Protein AF-A0A6N4TFB9-F1 (afdb_monomer_lite)

Radius of gyration: 11.34 Å; chains: 1; bounding box: 29×22×28 Å

Secondary structure (DSSP, 8-state):
--HHHHHHHHHHHHHHB-GGGHHHHHHHHHHHHHS---HHHHHHHHHHHHTTB-HHHHHHHHHHHHHHH-------

Structure (mmCIF, N/CA/C/O backbone):
data_AF-A0A6N4TFB9-F1
#
_entry.id   AF-A0A6N4TFB9-F1
#
loop_
_atom_site.group_PDB
_atom_site.id
_atom_site.type_symbol
_atom_site.label_atom_id
_atom_site.label_alt_id
_atom_site.label_comp_id
_atom_site.label_asym_id
_atom_site.label_entity_id
_atom_site.label_seq_id
_atom_site.pdbx_PDB_ins_code
_atom_site.Cartn_x
_atom_site.Cartn_y
_atom_site.Cartn_z
_atom_site.occupancy
_atom_site.B_iso_or_equiv
_atom_site.auth_seq_id
_atom_site.auth_comp_id
_atom_site.auth_asym_id
_atom_site.auth_atom_id
_atom_site.pdbx_PDB_model_num
ATOM 1 N N . MET A 1 1 ? 7.914 -1.146 -13.584 1.00 73.19 1 MET A N 1
ATOM 2 C CA . MET A 1 1 ? 6.895 -0.128 -13.249 1.00 73.19 1 MET A CA 1
ATOM 3 C C . MET A 1 1 ? 7.582 1.222 -13.108 1.00 73.19 1 MET A C 1
ATOM 5 O O . MET A 1 1 ? 8.745 1.234 -12.725 1.00 73.19 1 MET A O 1
ATOM 9 N N . ASP A 1 2 ? 6.923 2.336 -13.429 1.00 83.88 2 ASP A N 1
ATOM 10 C CA . ASP A 1 2 ? 7.522 3.659 -13.208 1.00 83.88 2 ASP A CA 1
ATOM 11 C C . ASP A 1 2 ? 7.565 3.974 -11.701 1.00 83.88 2 ASP A C 1
ATOM 13 O O . ASP A 1 2 ? 6.525 4.106 -11.048 1.00 83.88 2 ASP A O 1
ATOM 17 N N . ARG A 1 3 ? 8.778 4.088 -11.149 1.00 84.50 3 ARG A N 1
ATOM 18 C CA . ARG A 1 3 ? 9.026 4.360 -9.727 1.00 84.50 3 ARG A CA 1
ATOM 19 C C . ARG A 1 3 ? 8.418 5.689 -9.268 1.00 84.50 3 ARG A C 1
ATOM 21 O O . ARG A 1 3 ? 7.911 5.765 -8.155 1.00 84.50 3 ARG A O 1
ATOM 28 N N . ARG A 1 4 ? 8.345 6.694 -10.147 1.00 88.25 4 ARG A N 1
ATOM 29 C CA . ARG A 1 4 ? 7.721 7.992 -9.831 1.00 88.25 4 ARG A CA 1
ATOM 30 C C . ARG A 1 4 ? 6.212 7.868 -9.645 1.00 88.25 4 ARG A C 1
ATOM 32 O O . ARG A 1 4 ? 5.626 8.577 -8.830 1.00 88.25 4 ARG A O 1
ATOM 39 N N . ILE A 1 5 ? 5.571 6.966 -10.395 1.00 88.38 5 ILE A N 1
ATOM 40 C CA . ILE A 1 5 ? 4.141 6.672 -10.225 1.00 88.38 5 ILE A CA 1
ATOM 41 C C . ILE A 1 5 ? 3.911 5.980 -8.876 1.00 88.38 5 ILE A C 1
ATOM 43 O O . ILE A 1 5 ? 2.964 6.338 -8.176 1.00 88.38 5 ILE A O 1
ATOM 47 N N . ALA A 1 6 ? 4.788 5.046 -8.495 1.00 89.19 6 ALA A N 1
ATOM 48 C CA . ALA A 1 6 ? 4.730 4.354 -7.207 1.00 89.19 6 ALA A CA 1
ATOM 49 C C . ALA A 1 6 ? 4.844 5.334 -6.028 1.00 89.19 6 ALA A C 1
ATOM 51 O O . ALA A 1 6 ? 3.953 5.387 -5.183 1.00 89.19 6 ALA A O 1
ATOM 52 N N . GLU A 1 7 ? 5.883 6.172 -6.026 1.00 90.81 7 GLU A N 1
ATOM 53 C CA . GLU A 1 7 ? 6.131 7.197 -5.003 1.00 90.81 7 GLU A CA 1
ATOM 54 C C . GLU A 1 7 ? 4.930 8.142 -4.839 1.00 90.81 7 GLU A C 1
ATOM 56 O O . GLU A 1 7 ? 4.433 8.354 -3.731 1.00 90.81 7 GLU A O 1
ATOM 61 N N . ALA A 1 8 ? 4.384 8.651 -5.949 1.00 91.56 8 ALA A N 1
ATOM 62 C CA . ALA A 1 8 ? 3.225 9.544 -5.918 1.00 91.56 8 ALA A CA 1
ATOM 63 C C . ALA A 1 8 ? 1.951 8.879 -5.363 1.00 91.56 8 ALA A C 1
ATOM 65 O O . ALA A 1 8 ? 1.084 9.562 -4.804 1.00 91.56 8 ALA A O 1
ATOM 66 N N . LEU A 1 9 ? 1.804 7.563 -5.540 1.00 92.38 9 LEU A N 1
ATOM 67 C CA . LEU A 1 9 ? 0.698 6.785 -4.982 1.00 92.38 9 LEU A CA 1
ATOM 68 C C . LEU A 1 9 ? 0.897 6.510 -3.490 1.00 92.38 9 LEU A C 1
ATOM 70 O O . LEU A 1 9 ? -0.056 6.645 -2.721 1.00 92.38 9 LEU A O 1
ATOM 74 N N . PHE A 1 10 ? 2.119 6.192 -3.068 1.00 93.06 10 PHE A N 1
ATOM 75 C CA . PHE A 1 10 ? 2.435 5.939 -1.665 1.00 93.06 10 PHE A CA 1
ATOM 76 C C . PHE A 1 10 ? 2.221 7.172 -0.786 1.00 93.06 10 PHE A C 1
ATOM 78 O O . PHE A 1 10 ? 1.533 7.069 0.228 1.00 93.06 10 PHE A O 1
ATOM 85 N N . VAL A 1 11 ? 2.647 8.357 -1.232 1.00 91.06 11 VAL A N 1
ATOM 86 C CA . VAL A 1 11 ? 2.382 9.621 -0.516 1.00 91.06 11 VAL A CA 1
ATOM 87 C C . VAL A 1 11 ? 0.877 9.859 -0.317 1.00 91.06 11 VAL A C 1
ATOM 89 O O . VAL A 1 11 ? 0.431 10.334 0.730 1.00 91.06 11 VAL A O 1
ATOM 92 N N . GLN A 1 12 ? 0.048 9.523 -1.310 1.00 90.38 12 GLN A N 1
ATOM 93 C CA . GLN A 1 12 ? -1.409 9.636 -1.174 1.00 90.38 12 GLN A CA 1
ATOM 94 C C . GLN A 1 12 ? -1.976 8.606 -0.193 1.00 90.38 12 GLN A C 1
ATOM 96 O O . GLN A 1 12 ? -2.867 8.937 0.596 1.00 90.38 12 GLN A O 1
ATOM 101 N N . LEU A 1 13 ? -1.461 7.375 -0.231 1.00 91.56 13 LEU A N 1
ATOM 102 C CA . LEU A 1 13 ? -1.868 6.295 0.661 1.00 91.56 13 LEU A CA 1
ATOM 103 C C . LEU A 1 13 ? -1.547 6.617 2.118 1.00 91.56 13 LEU A C 1
ATOM 105 O O . LEU A 1 13 ? -2.458 6.565 2.939 1.00 91.56 13 LEU A O 1
ATOM 109 N N . GLU A 1 14 ? -0.318 7.019 2.441 1.00 90.12 14 GLU A N 1
ATOM 110 C CA . GLU A 1 14 ? 0.103 7.355 3.811 1.00 90.12 14 GLU A CA 1
ATOM 111 C C . GLU A 1 14 ? -0.786 8.418 4.471 1.00 90.12 14 GLU A C 1
ATOM 113 O O . GLU A 1 14 ? -1.142 8.320 5.651 1.00 90.12 14 GLU A O 1
ATOM 118 N N . ASN A 1 15 ? -1.225 9.409 3.692 1.00 90.44 15 ASN A N 1
ATOM 119 C CA . ASN A 1 15 ? -2.140 10.453 4.157 1.00 90.44 15 ASN A CA 1
ATOM 120 C C . ASN A 1 15 ? -3.559 9.935 4.450 1.00 90.44 15 ASN A C 1
ATOM 122 O O . ASN A 1 15 ? -4.317 10.560 5.198 1.00 90.44 15 ASN A O 1
ATOM 126 N N . CYS A 1 16 ? -3.922 8.789 3.878 1.00 94.50 16 CYS A N 1
ATOM 127 C CA . CYS A 1 16 ? -5.219 8.142 4.047 1.00 94.50 16 CYS A CA 1
ATOM 128 C C . CYS A 1 16 ? -5.174 6.936 4.998 1.00 94.50 16 CYS A C 1
ATOM 130 O O . CYS A 1 16 ? -6.232 6.439 5.388 1.00 94.50 16 CYS A O 1
ATOM 132 N N . VAL A 1 17 ? -3.986 6.476 5.401 1.00 95.00 17 VAL A N 1
ATOM 133 C CA . VAL A 1 17 ? -3.799 5.408 6.391 1.00 95.00 17 VAL A CA 1
ATOM 134 C C . VAL A 1 17 ? -4.394 5.818 7.746 1.00 95.00 17 VAL A C 1
ATOM 136 O O . VAL A 1 17 ? -4.384 6.989 8.142 1.00 95.00 17 VAL A O 1
ATOM 139 N N . ILE A 1 18 ? -4.976 4.849 8.456 1.00 95.81 18 ILE A N 1
ATOM 140 C CA . ILE A 1 18 ? -5.464 5.027 9.829 1.00 95.81 18 ILE A CA 1
ATOM 141 C C . ILE A 1 18 ? -4.257 5.376 10.717 1.00 95.81 18 ILE A C 1
ATOM 143 O O . ILE A 1 18 ? -3.271 4.642 10.667 1.00 95.81 18 ILE A O 1
ATOM 147 N N . PRO A 1 19 ? -4.315 6.417 11.574 1.00 94.38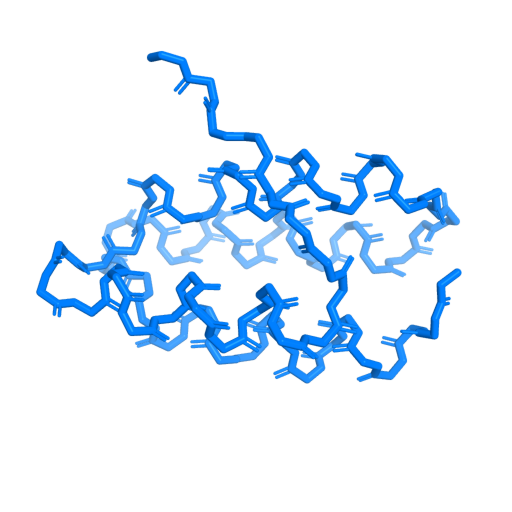 19 PRO A N 1
ATOM 148 C CA . PRO A 1 19 ? -3.149 6.914 1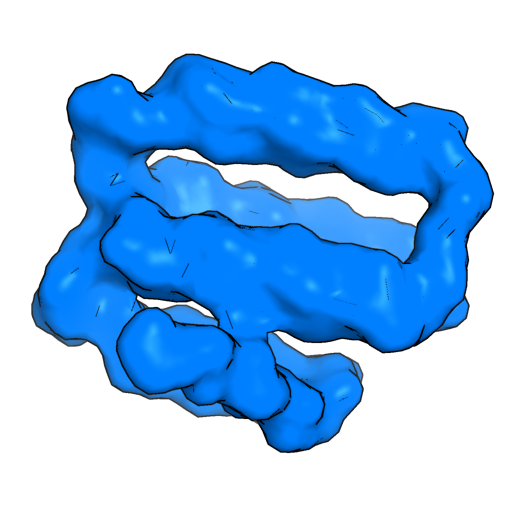2.313 1.00 94.38 19 PRO A CA 1
ATOM 149 C C . PRO A 1 19 ? -2.319 5.839 13.027 1.00 94.38 19 PRO A C 1
ATOM 151 O O . PRO A 1 19 ? -1.096 5.897 12.997 1.00 94.38 19 PRO A O 1
ATOM 154 N N . LYS A 1 20 ? -2.971 4.812 13.590 1.00 95.75 20 LYS A N 1
ATOM 155 C CA . LYS A 1 20 ? -2.307 3.706 14.297 1.00 95.75 20 LYS A CA 1
ATOM 156 C C . LYS A 1 20 ? -1.381 2.839 13.428 1.00 95.75 20 LYS A C 1
ATOM 158 O O . LYS A 1 20 ? -0.544 2.145 13.979 1.00 95.75 20 LYS A O 1
ATOM 163 N N . TYR A 1 21 ? -1.559 2.842 12.106 1.00 95.75 21 TYR A N 1
ATOM 164 C CA . TYR A 1 21 ? -0.751 2.067 11.155 1.00 95.75 21 TYR A CA 1
ATOM 165 C C . TYR A 1 21 ? 0.233 2.939 10.367 1.00 95.75 21 TYR A C 1
ATOM 167 O O . TYR A 1 21 ? 0.948 2.420 9.518 1.00 95.75 21 TYR A O 1
ATOM 175 N N . ARG A 1 22 ? 0.247 4.263 10.578 1.00 93.44 22 ARG A N 1
ATOM 176 C CA . ARG A 1 22 ? 1.009 5.184 9.722 1.00 93.44 22 ARG A CA 1
ATOM 177 C C . ARG A 1 22 ? 2.508 4.887 9.746 1.00 93.44 22 ARG A C 1
ATOM 179 O O . ARG A 1 22 ? 3.101 4.808 8.682 1.00 93.44 22 ARG A O 1
ATOM 186 N N . GLU A 1 23 ? 3.084 4.711 10.931 1.00 94.56 23 GLU A N 1
ATOM 187 C CA . GLU A 1 23 ? 4.519 4.450 11.099 1.00 94.56 23 GLU A CA 1
ATOM 188 C C . GLU A 1 23 ? 4.934 3.126 10.441 1.00 94.56 23 GLU A C 1
ATOM 190 O O . GLU A 1 23 ? 5.846 3.106 9.622 1.00 94.56 23 GLU A O 1
ATOM 195 N N . GLU A 1 24 ? 4.186 2.050 10.703 1.00 95.12 24 GLU A N 1
ATOM 196 C CA . GLU A 1 24 ? 4.392 0.737 10.076 1.00 95.12 24 GLU A CA 1
ATOM 197 C C . GLU A 1 24 ? 4.320 0.816 8.543 1.00 95.12 24 GLU A C 1
ATOM 199 O O . GLU A 1 24 ? 5.213 0.335 7.851 1.00 95.12 24 GLU A O 1
ATOM 204 N N . CYS A 1 25 ? 3.267 1.441 8.004 1.00 95.31 25 CYS A N 1
ATOM 205 C CA . CYS A 1 25 ? 3.106 1.598 6.561 1.00 95.31 25 CYS A CA 1
ATOM 206 C C . CYS A 1 25 ? 4.250 2.409 5.944 1.00 95.31 25 CYS A C 1
ATOM 208 O O . CYS A 1 25 ? 4.705 2.051 4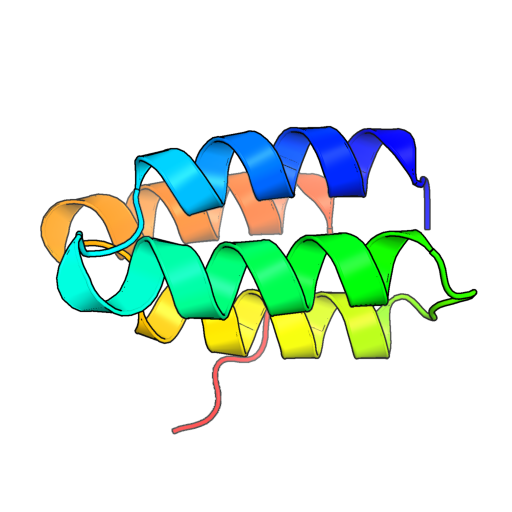.863 1.00 95.31 25 CYS A O 1
ATOM 210 N N . SER A 1 26 ? 4.705 3.465 6.622 1.00 94.75 26 SER A N 1
ATOM 211 C CA . SER A 1 26 ? 5.770 4.339 6.130 1.00 94.75 26 SER A CA 1
ATOM 212 C C . SER A 1 26 ? 7.101 3.599 6.025 1.00 94.75 26 SER A C 1
ATOM 214 O O . SER A 1 26 ? 7.699 3.561 4.957 1.00 94.75 26 SER A O 1
ATOM 216 N N . MET A 1 27 ? 7.481 2.852 7.067 1.00 95.06 27 MET A N 1
ATOM 217 C CA . MET A 1 27 ? 8.695 2.027 7.038 1.00 95.06 27 MET A CA 1
ATOM 218 C C . MET A 1 27 ? 8.675 0.969 5.925 1.00 95.06 27 MET A C 1
ATOM 220 O O . MET A 1 27 ? 9.696 0.717 5.282 1.00 95.06 27 MET A O 1
ATOM 224 N N . ILE A 1 28 ? 7.520 0.332 5.701 1.00 94.75 28 ILE A N 1
ATOM 225 C CA . ILE A 1 28 ? 7.364 -0.663 4.633 1.00 94.75 28 ILE A CA 1
ATOM 226 C C . ILE A 1 28 ? 7.512 0.002 3.262 1.00 94.75 28 ILE A C 1
ATOM 228 O O . ILE A 1 28 ? 8.173 -0.555 2.391 1.00 94.75 28 ILE A O 1
ATOM 232 N N . ILE A 1 29 ? 6.905 1.176 3.066 1.00 94.19 29 ILE A N 1
ATOM 233 C CA . ILE A 1 29 ? 6.986 1.941 1.816 1.00 94.19 29 ILE A CA 1
ATOM 234 C C . ILE A 1 29 ? 8.426 2.367 1.530 1.00 94.19 29 ILE A C 1
ATOM 236 O O . ILE A 1 29 ? 8.890 2.159 0.410 1.00 94.19 29 ILE A O 1
ATOM 240 N N . ASP A 1 30 ? 9.123 2.914 2.528 1.00 93.44 30 ASP A N 1
ATOM 241 C CA . ASP A 1 30 ? 10.513 3.357 2.398 1.00 93.44 30 ASP A CA 1
ATOM 242 C C . ASP A 1 30 ? 11.409 2.191 1.969 1.00 93.44 30 ASP A C 1
ATOM 244 O O . ASP A 1 30 ? 12.095 2.271 0.950 1.00 93.44 30 ASP A O 1
ATOM 248 N N . THR A 1 31 ? 11.303 1.060 2.675 1.00 92.69 31 THR A N 1
ATOM 249 C CA . THR A 1 31 ? 12.057 -0.161 2.348 1.00 92.69 31 THR A CA 1
ATOM 250 C C . THR A 1 31 ? 11.725 -0.659 0.939 1.00 92.69 31 THR A C 1
ATOM 252 O O . THR A 1 31 ? 12.613 -0.985 0.158 1.00 92.69 31 THR A O 1
ATOM 255 N N . PHE A 1 32 ? 10.439 -0.685 0.580 1.00 94.00 32 PHE A N 1
ATOM 256 C CA . PHE A 1 32 ? 9.990 -1.168 -0.723 1.00 94.00 32 PHE A CA 1
ATOM 257 C C . PHE A 1 32 ? 10.493 -0.302 -1.882 1.00 94.00 32 PHE A C 1
ATOM 259 O O . PHE A 1 32 ? 10.814 -0.824 -2.945 1.00 94.00 32 PHE A O 1
ATOM 266 N N . ILE A 1 33 ? 10.551 1.020 -1.700 1.00 91.12 33 ILE A N 1
ATOM 267 C CA . ILE A 1 33 ? 11.064 1.939 -2.718 1.00 91.12 33 ILE A CA 1
ATOM 268 C C . ILE A 1 33 ? 12.564 1.753 -2.924 1.00 91.12 33 ILE A C 1
ATOM 270 O O . ILE A 1 33 ? 13.026 1.900 -4.053 1.00 91.12 33 ILE A O 1
ATOM 274 N N . GLU A 1 34 ? 13.336 1.467 -1.877 1.00 90.88 34 GLU A N 1
ATOM 275 C CA . GLU A 1 34 ? 14.785 1.281 -1.990 1.00 90.88 34 GLU A CA 1
ATOM 276 C C . GLU A 1 34 ? 15.170 0.056 -2.835 1.00 90.88 34 GLU A C 1
ATOM 278 O O . GLU A 1 34 ? 16.212 0.080 -3.495 1.00 90.88 34 GLU A O 1
ATOM 283 N N . GLU A 1 35 ? 14.307 -0.959 -2.898 1.00 90.56 35 GLU A N 1
ATOM 284 C CA . GLU A 1 35 ? 14.536 -2.205 -3.631 1.00 90.56 35 GLU A CA 1
ATOM 285 C C . GLU A 1 35 ? 14.029 -2.173 -5.090 1.00 90.56 35 GLU A C 1
ATOM 287 O O . GLU A 1 35 ? 13.202 -1.350 -5.495 1.00 90.56 35 GLU A O 1
ATOM 292 N N . GLU A 1 36 ? 14.536 -3.091 -5.921 1.00 90.44 36 GLU A N 1
ATOM 293 C CA . GLU A 1 36 ? 13.927 -3.373 -7.224 1.00 90.44 36 GLU A CA 1
ATOM 294 C C . GLU A 1 36 ? 12.683 -4.241 -7.030 1.00 90.44 36 GLU A C 1
ATOM 296 O O . GLU A 1 36 ? 12.746 -5.299 -6.412 1.00 90.44 36 GLU A O 1
ATOM 301 N N . PHE A 1 37 ? 11.558 -3.819 -7.605 1.00 90.06 37 PHE A N 1
ATOM 302 C CA . PHE A 1 37 ? 10.293 -4.534 -7.489 1.00 90.06 37 PHE A CA 1
ATOM 303 C C . PHE A 1 37 ? 9.601 -4.715 -8.841 1.00 90.06 37 PHE A C 1
ATOM 305 O O . PHE A 1 37 ? 9.629 -3.869 -9.744 1.00 90.06 37 PHE A O 1
ATOM 312 N N . SER A 1 38 ? 8.901 -5.833 -8.957 1.00 92.25 38 SER A N 1
ATOM 313 C CA . SER A 1 38 ? 7.975 -6.132 -10.038 1.00 92.25 38 SER A CA 1
ATOM 314 C C . SER A 1 38 ? 6.624 -5.441 -9.835 1.00 92.25 38 SER A C 1
ATOM 316 O O . SER A 1 38 ? 6.247 -5.016 -8.741 1.00 92.25 38 SER A O 1
ATOM 318 N N . GLU A 1 39 ? 5.834 -5.368 -10.906 1.00 90.62 39 GLU A N 1
ATOM 319 C CA . GLU A 1 39 ? 4.454 -4.877 -10.823 1.00 90.62 39 GLU A CA 1
ATOM 320 C C . GLU A 1 39 ? 3.596 -5.733 -9.875 1.00 90.62 39 GLU A C 1
ATOM 322 O O . GLU A 1 39 ? 2.785 -5.200 -9.123 1.00 90.62 39 GLU A O 1
ATOM 327 N N . GLY A 1 40 ? 3.808 -7.053 -9.854 1.00 92.19 40 GLY A N 1
ATOM 328 C CA . GLY A 1 40 ? 3.085 -7.954 -8.954 1.00 92.19 40 GLY A CA 1
ATOM 329 C C . GLY A 1 40 ? 3.398 -7.694 -7.479 1.00 92.19 40 GLY A C 1
ATOM 330 O O . GLY A 1 40 ? 2.496 -7.719 -6.644 1.00 92.19 40 GLY A O 1
ATOM 331 N N . GLU A 1 41 ? 4.657 -7.404 -7.147 1.00 93.31 41 GLU A N 1
ATOM 332 C CA . GLU A 1 41 ? 5.061 -7.023 -5.786 1.00 93.31 41 GLU A CA 1
ATOM 333 C C . GLU A 1 41 ? 4.444 -5.694 -5.370 1.00 93.31 41 GLU A C 1
ATOM 335 O O . GLU A 1 41 ? 3.900 -5.588 -4.270 1.00 93.31 41 GLU A O 1
ATOM 340 N N . PHE A 1 42 ? 4.420 -4.720 -6.281 1.00 93.62 42 PHE A N 1
ATOM 341 C CA . PHE A 1 42 ? 3.753 -3.450 -6.034 1.00 93.62 42 PHE A CA 1
ATOM 342 C C . PHE A 1 42 ? 2.258 -3.628 -5.762 1.00 93.62 42 PHE A C 1
ATOM 344 O O . PHE A 1 42 ? 1.755 -3.132 -4.755 1.00 93.62 42 PHE A O 1
ATOM 351 N N . LYS A 1 43 ? 1.540 -4.378 -6.608 1.00 92.88 43 LYS A N 1
ATOM 352 C CA . LYS A 1 43 ? 0.100 -4.632 -6.432 1.00 92.88 43 LYS A CA 1
ATOM 353 C C . LYS A 1 43 ? -0.203 -5.313 -5.095 1.00 92.88 43 LYS A C 1
ATOM 355 O O . LYS A 1 43 ? -1.150 -4.922 -4.412 1.00 92.88 43 LYS A O 1
ATOM 360 N N . ARG A 1 44 ? 0.640 -6.261 -4.669 1.00 93.50 44 ARG A N 1
ATOM 361 C CA . ARG A 1 44 ? 0.529 -6.904 -3.348 1.00 93.50 44 ARG A CA 1
ATOM 362 C C . ARG A 1 44 ? 0.718 -5.915 -2.199 1.00 93.50 44 ARG A C 1
ATOM 364 O O . ARG A 1 44 ? -0.068 -5.937 -1.250 1.00 93.50 44 ARG A O 1
ATOM 371 N N . LEU A 1 45 ? 1.712 -5.028 -2.283 1.00 94.25 45 LEU A N 1
ATOM 372 C CA . LEU A 1 45 ? 1.905 -3.992 -1.269 1.00 94.25 45 LEU A CA 1
ATOM 373 C C . LEU A 1 45 ? 0.718 -3.019 -1.229 1.00 94.25 45 LEU A C 1
ATOM 375 O O . LEU A 1 45 ? 0.218 -2.696 -0.153 1.00 94.25 45 LEU A O 1
ATOM 379 N N . ILE A 1 46 ? 0.196 -2.602 -2.382 1.00 94.56 46 ILE A N 1
ATOM 380 C CA . ILE A 1 46 ? -1.008 -1.765 -2.442 1.00 94.56 46 ILE A CA 1
ATOM 381 C C . ILE A 1 46 ? -2.190 -2.448 -1.752 1.00 94.56 46 ILE A C 1
ATOM 383 O O . ILE A 1 46 ? -2.846 -1.818 -0.921 1.00 94.56 46 ILE A O 1
ATOM 387 N N . ALA A 1 47 ? -2.444 -3.727 -2.035 1.00 93.94 47 ALA A N 1
ATOM 388 C CA . ALA A 1 47 ? -3.524 -4.473 -1.397 1.00 93.94 47 ALA A CA 1
ATOM 389 C C . ALA A 1 47 ? -3.375 -4.494 0.139 1.00 93.94 47 ALA A C 1
ATOM 391 O O . ALA A 1 47 ? -4.350 -4.304 0.875 1.00 93.94 47 ALA A O 1
ATOM 392 N N . TYR A 1 48 ? -2.142 -4.637 0.634 1.00 93.88 48 TYR A N 1
ATOM 393 C CA . TYR A 1 48 ? -1.820 -4.558 2.059 1.00 93.88 48 TYR A CA 1
ATOM 394 C C . TYR A 1 48 ? -2.098 -3.171 2.664 1.00 93.88 48 TYR A C 1
ATOM 396 O O . TYR A 1 48 ? -2.716 -3.070 3.733 1.00 93.88 48 TYR A O 1
ATOM 404 N N . LEU A 1 49 ? -1.663 -2.101 1.994 1.00 94.44 49 LEU A N 1
ATOM 405 C CA . LEU A 1 49 ? -1.825 -0.720 2.459 1.00 94.44 49 LEU A CA 1
ATOM 406 C C . LEU A 1 49 ? -3.294 -0.286 2.428 1.00 94.44 49 LEU A C 1
ATOM 408 O O . LEU A 1 49 ? -3.779 0.322 3.382 1.00 94.44 49 LEU A O 1
ATOM 412 N N . ILE A 1 50 ? -4.041 -0.672 1.391 1.00 93.81 50 ILE A N 1
ATOM 413 C CA . ILE A 1 50 ? -5.480 -0.410 1.255 1.00 93.81 50 ILE A CA 1
ATOM 414 C C . ILE A 1 50 ? -6.273 -0.990 2.425 1.00 93.81 50 ILE A C 1
ATOM 416 O O . ILE A 1 50 ? -7.204 -0.342 2.920 1.00 93.81 50 ILE A O 1
ATOM 420 N N . LYS A 1 51 ? -5.874 -2.158 2.950 1.00 92.81 51 LYS A N 1
ATOM 421 C CA . LYS A 1 51 ? -6.500 -2.728 4.151 1.00 92.81 51 LYS A CA 1
ATOM 422 C C . LYS A 1 51 ? -6.349 -1.827 5.396 1.00 92.81 51 LYS A C 1
ATOM 424 O O . LYS A 1 51 ? -7.185 -1.899 6.296 1.00 92.81 51 LYS A O 1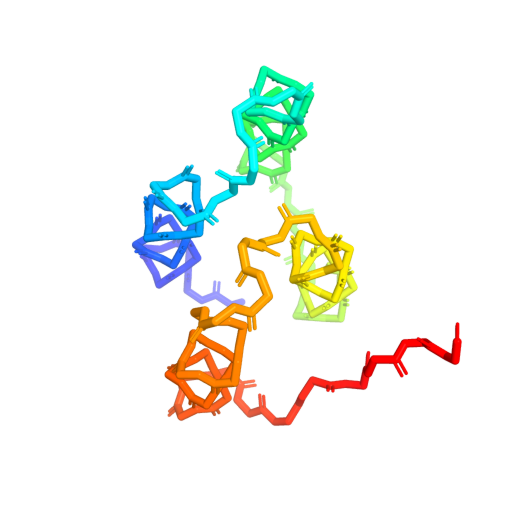
ATOM 429 N N . ARG A 1 52 ? -5.361 -0.926 5.419 1.00 94.88 52 ARG A N 1
ATOM 430 C CA . ARG A 1 52 ? -5.036 -0.003 6.528 1.00 94.88 52 ARG A CA 1
ATOM 431 C C . ARG A 1 52 ? -5.45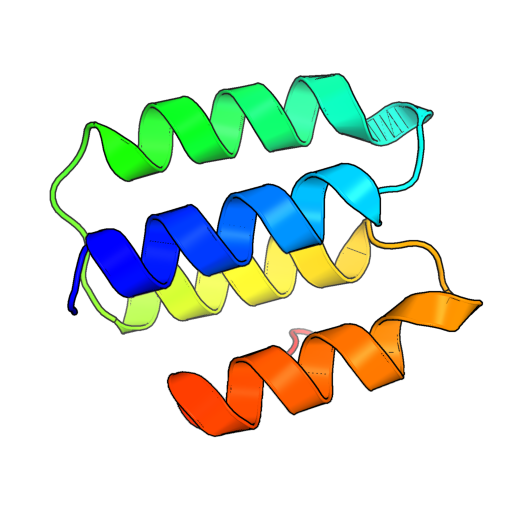9 1.448 6.277 1.00 94.88 52 ARG A C 1
ATOM 433 O O . ARG A 1 52 ? -5.267 2.295 7.150 1.00 94.88 52 ARG A O 1
ATOM 440 N N . VAL A 1 53 ? -6.042 1.741 5.116 1.00 94.75 53 VAL A N 1
ATOM 441 C CA . VAL A 1 53 ? -6.648 3.041 4.792 1.00 94.75 53 VAL A CA 1
ATOM 442 C C . VAL A 1 53 ? -7.964 3.229 5.551 1.00 94.75 53 VAL A C 1
ATOM 444 O O . VAL A 1 53 ? -8.700 2.271 5.785 1.00 94.75 53 VAL A O 1
ATOM 447 N N . GLN A 1 54 ? -8.253 4.477 5.926 1.00 94.81 54 GLN A N 1
ATOM 448 C CA . GLN A 1 54 ? -9.532 4.919 6.485 1.00 94.81 54 GLN A CA 1
ATOM 449 C C . GLN A 1 54 ? -10.703 4.393 5.639 1.00 94.81 54 GLN A C 1
ATOM 451 O O . GLN A 1 54 ? -10.732 4.593 4.422 1.00 94.81 54 GLN A O 1
ATOM 456 N N . THR A 1 55 ? -11.656 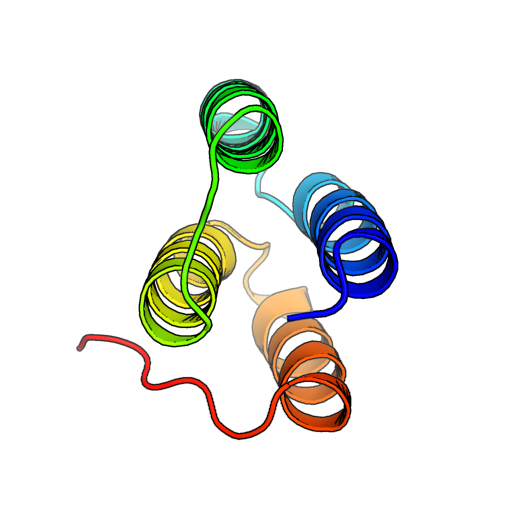3.700 6.269 1.00 93.19 55 THR A N 1
ATOM 457 C CA . THR A 1 55 ? -12.730 2.958 5.585 1.00 93.19 55 THR A CA 1
ATOM 458 C C . THR A 1 55 ? -13.503 3.831 4.597 1.00 93.19 55 THR A C 1
ATOM 460 O O . THR A 1 55 ? -13.765 3.413 3.471 1.00 93.19 55 THR A O 1
ATOM 463 N N . GLU A 1 56 ? -13.797 5.071 4.978 1.00 94.06 56 GLU A N 1
ATOM 464 C CA . GLU A 1 56 ? -14.519 6.059 4.179 1.00 94.06 56 GLU A CA 1
ATOM 465 C C . GLU A 1 56 ? -13.734 6.560 2.955 1.00 94.06 56 GLU A C 1
ATOM 467 O O . GLU A 1 56 ? -14.328 7.024 1.984 1.00 94.06 56 GLU A O 1
ATOM 472 N N . LYS A 1 57 ? -12.401 6.433 2.963 1.00 93.69 57 LYS A N 1
ATOM 473 C CA . LYS A 1 57 ? -11.521 6.817 1.846 1.00 93.69 57 LYS A CA 1
ATOM 474 C C . LYS A 1 57 ? -11.131 5.635 0.965 1.00 93.69 57 LYS A C 1
ATOM 476 O O . LYS A 1 57 ? -10.713 5.850 -0.173 1.00 93.69 57 LYS A O 1
ATOM 481 N N . ARG A 1 58 ? -11.267 4.399 1.460 1.00 92.81 58 ARG A N 1
ATOM 482 C CA . ARG A 1 58 ? -10.732 3.191 0.815 1.00 92.81 58 ARG A CA 1
ATOM 483 C C . ARG A 1 58 ? -11.181 3.049 -0.640 1.00 92.81 58 ARG A C 1
ATOM 485 O O . ARG A 1 58 ? -10.330 2.905 -1.508 1.00 92.81 58 ARG A O 1
ATOM 492 N N . ALA A 1 59 ? -12.484 3.135 -0.908 1.00 92.69 59 ALA A N 1
ATOM 493 C CA . ALA A 1 59 ? -13.027 2.954 -2.258 1.00 92.69 59 ALA A CA 1
ATOM 494 C C . ALA A 1 59 ? -12.509 4.013 -3.250 1.00 92.69 59 ALA A C 1
ATOM 496 O O . ALA A 1 59 ? -12.169 3.696 -4.387 1.00 92.69 59 ALA A O 1
ATOM 497 N N . VAL A 1 60 ? -12.401 5.269 -2.805 1.00 93.81 60 VAL A N 1
ATOM 498 C CA . VAL A 1 60 ? -11.909 6.378 -3.637 1.00 93.81 60 VAL A CA 1
ATOM 499 C C . VAL A 1 60 ? -10.424 6.213 -3.950 1.00 93.81 60 VAL A C 1
ATOM 501 O O . VAL A 1 60 ? -10.003 6.453 -5.080 1.00 93.81 60 VAL A O 1
ATOM 504 N N . ILE A 1 61 ? -9.624 5.815 -2.959 1.00 92.69 61 ILE A N 1
ATOM 505 C CA . ILE A 1 61 ? -8.183 5.615 -3.135 1.00 92.69 61 ILE A CA 1
ATOM 506 C C . ILE A 1 61 ? -7.900 4.384 -3.998 1.00 92.69 61 ILE A C 1
ATOM 508 O O . ILE A 1 61 ? -7.076 4.478 -4.902 1.00 92.69 61 ILE A O 1
ATOM 512 N N . LEU A 1 62 ? -8.620 3.279 -3.783 1.00 93.50 62 LEU A N 1
ATOM 513 C CA . LEU A 1 62 ? -8.496 2.070 -4.597 1.00 93.50 62 LEU A CA 1
ATOM 514 C C . LEU A 1 62 ? -8.754 2.375 -6.075 1.00 93.50 62 LEU A C 1
ATOM 516 O O . LEU A 1 62 ? -7.876 2.138 -6.897 1.00 93.50 62 LEU A O 1
ATOM 520 N N . LYS A 1 63 ? -9.880 3.028 -6.390 1.00 93.56 63 LYS A N 1
ATOM 521 C CA . LYS A 1 63 ? -10.219 3.404 -7.768 1.00 93.56 63 LYS A CA 1
ATOM 522 C C . LYS A 1 63 ? -9.131 4.261 -8.430 1.00 93.56 63 LYS A C 1
ATOM 524 O O . LYS A 1 63 ? -8.753 4.011 -9.568 1.00 93.56 63 LYS A O 1
ATOM 529 N N . LYS A 1 64 ? -8.588 5.254 -7.714 1.00 92.12 64 LYS A N 1
ATOM 530 C CA . LYS A 1 64 ? -7.494 6.107 -8.224 1.00 92.12 64 LYS A CA 1
ATOM 531 C C . LYS A 1 64 ? -6.212 5.330 -8.515 1.00 92.12 64 LYS A C 1
ATOM 533 O O . LYS A 1 64 ? -5.457 5.711 -9.409 1.00 92.12 64 LYS A O 1
ATOM 538 N N . ILE A 1 65 ? -5.924 4.304 -7.718 1.00 92.00 65 ILE A N 1
ATOM 539 C CA . ILE A 1 65 ? -4.762 3.444 -7.932 1.00 92.00 65 ILE A CA 1
ATOM 540 C C . ILE A 1 65 ? -5.013 2.554 -9.148 1.00 92.00 65 ILE A C 1
ATOM 542 O O . ILE A 1 65 ? -4.169 2.508 -10.039 1.00 92.00 65 ILE A O 1
ATOM 546 N N . GLU A 1 66 ? -6.191 1.941 -9.245 1.00 93.44 66 GLU A N 1
ATOM 547 C CA . GLU A 1 66 ? -6.565 1.079 -10.370 1.00 93.44 66 GLU A CA 1
ATOM 548 C C . GLU A 1 66 ? -6.552 1.814 -11.716 1.00 93.44 66 GLU A C 1
ATOM 550 O O . GLU A 1 66 ? -6.077 1.274 -12.712 1.00 93.44 66 GLU A O 1
ATOM 555 N N . GLU A 1 67 ? -6.955 3.087 -11.746 1.00 92.38 67 GLU A N 1
ATOM 556 C CA . GLU A 1 67 ? -6.845 3.949 -12.934 1.00 92.38 67 GLU A CA 1
ATOM 557 C C . GLU A 1 67 ? -5.392 4.151 -13.413 1.00 92.38 67 GLU A C 1
ATOM 559 O O . GLU A 1 67 ? -5.169 4.496 -14.574 1.00 92.38 67 GLU A O 1
ATOM 564 N N . LYS A 1 68 ? -4.395 3.957 -12.539 1.00 89.75 68 LYS A N 1
ATOM 565 C CA . LYS A 1 68 ? -2.969 4.166 -12.841 1.00 89.75 68 LYS A CA 1
ATOM 566 C C . LYS A 1 68 ? -2.198 2.875 -13.087 1.00 89.75 68 LYS A C 1
ATOM 568 O O . LYS A 1 68 ? -1.280 2.886 -13.903 1.00 89.75 68 LYS A O 1
ATOM 573 N N . VAL A 1 69 ? -2.515 1.806 -12.359 1.00 88.56 69 VAL A N 1
ATOM 574 C CA . VAL A 1 69 ? -1.739 0.549 -12.384 1.00 88.56 69 VAL A CA 1
ATOM 575 C C . VAL A 1 69 ? -2.561 -0.680 -12.780 1.00 88.56 69 VAL A C 1
ATOM 577 O O . VAL A 1 69 ? -2.046 -1.799 -12.782 1.00 88.56 69 VAL A O 1
ATOM 580 N N . GLY A 1 70 ? -3.830 -0.483 -13.135 1.00 90.19 70 GLY A N 1
ATOM 581 C CA . GLY A 1 70 ? -4.773 -1.560 -13.408 1.00 90.19 70 GLY A CA 1
ATOM 582 C C . GLY A 1 70 ? -5.326 -2.197 -12.135 1.00 90.19 70 GLY A C 1
ATOM 583 O O . GLY A 1 70 ? -5.011 -1.784 -11.021 1.00 90.19 70 GLY A O 1
ATOM 584 N N . GLU A 1 71 ? -6.163 -3.210 -12.326 1.00 92.00 71 GLU A N 1
ATOM 585 C CA . GLU A 1 71 ? -6.904 -3.882 -11.257 1.00 92.00 71 GLU A CA 1
ATOM 586 C C . GLU A 1 71 ? -5.991 -4.411 -10.139 1.00 92.00 71 GLU A C 1
ATOM 588 O O . GLU A 1 71 ? -4.893 -4.931 -10.392 1.00 92.00 71 GLU A O 1
ATOM 593 N N . ILE A 1 72 ? -6.452 -4.247 -8.895 1.00 91.00 72 ILE A N 1
ATOM 594 C CA . ILE A 1 72 ? -5.770 -4.725 -7.695 1.00 91.00 72 ILE A CA 1
ATOM 595 C C . ILE A 1 72 ? -6.607 -5.837 -7.076 1.00 91.00 72 ILE A C 1
ATOM 597 O O . ILE A 1 72 ? -7.674 -5.594 -6.516 1.00 91.00 72 ILE A O 1
ATOM 601 N N . GLU A 1 73 ? -6.078 -7.055 -7.101 1.00 88.69 73 GLU A N 1
ATOM 602 C CA . GLU A 1 73 ? -6.668 -8.162 -6.356 1.00 88.69 73 GLU A CA 1
ATOM 603 C C . GLU A 1 73 ? -6.487 -7.917 -4.854 1.00 88.69 73 GLU A C 1
ATOM 605 O O . GLU A 1 73 ? -5.373 -7.918 -4.317 1.00 88.69 73 GLU A O 1
ATOM 610 N N . LEU A 1 74 ? -7.600 -7.679 -4.165 1.00 84.19 74 LEU A N 1
ATOM 611 C CA . LEU A 1 74 ? -7.614 -7.618 -2.714 1.00 84.19 74 LEU A CA 1
ATOM 612 C C . LEU A 1 74 ? -7.758 -9.046 -2.180 1.00 84.19 74 LEU A C 1
ATOM 614 O O . LEU A 1 74 ? -8.711 -9.722 -2.557 1.00 84.19 74 LEU A O 1
ATOM 618 N N . PRO A 1 75 ? -6.855 -9.513 -1.299 1.00 71.38 75 PRO A N 1
ATOM 619 C CA . PRO A 1 75 ? -7.057 -10.795 -0.645 1.00 71.38 75 PRO A CA 1
ATOM 620 C C . PRO A 1 75 ? -8.322 -10.714 0.213 1.00 71.38 75 PRO A C 1
ATOM 622 O O . PRO A 1 75 ? -8.567 -9.661 0.818 1.00 71.38 75 PRO A O 1
ATOM 625 N N . ASP A 1 76 ? -9.069 -11.814 0.286 1.00 67.38 76 ASP A N 1
ATOM 626 C CA . ASP A 1 76 ? -10.261 -11.953 1.135 1.00 67.38 76 ASP A CA 1
ATOM 627 C C . ASP A 1 76 ? -10.007 -11.548 2.609 1.00 67.38 76 ASP A C 1
ATOM 629 O O . ASP A 1 76 ? -8.832 -11.528 3.075 1.00 67.38 76 ASP A O 1
#

Foldseek 3Di:
DPLVLLVVLLVVLLVQFDPVCNVVLVVVSVVVSVDDDDLVVSLVNVLVSLVRGDPVCSVVSQVVVCVPSNHRDRDD

Organism: NCBI:txid2583452

Sequence (76 aa):
MDRRIAEALFVQLENCVIPKYREECSMIIDTFIEEEFSEGEFKRLIAYLIKRVQTEKRAVILKKIEEKVGEIELPD

pLDDT: mean 91.5, std 4.93, range [67.38, 95.81]